Protein 6R3W (pdb70)

Sequence (161 aa):
DLAPALQALSPLLGSWAGRGAGKYPTIRPFEEYLEEVVFAHVGKPFLTYTTQQTRAVADGKPLHSETGYLRVCRPGCVELVLAHPSGITEIEVGTYSVTGDVIELELSTRADGSSIIGLAPTAKEVTALDRSSYYRIDGDELSYSSLQQMRAVGQPLQDHLAAVLHRQR

GO terms:
  GO:0062213 peroxynitrite isomerase activity (F, EXP)

Organism: Mycobacterium tuberculosis (strain ATCC 25618 / H37Rv) (NCBI:txid83332)

Structure (mmCIF, N/CA/C/O backbone):
data_6R3W
#
_entry.id   6R3W
#
_cell.length_a   60.782
_cell.length_b   74.295
_cell.length_c   80.339
_cell.angle_alpha   90.00
_cell.angle_beta   90.00
_cell.angle_gamma   90.00
#
_symmetry.space_group_name_H-M   'I 2 2 2'
#
loop_
_entity.id
_entity.type
_entity.pdbx_description
1 polymer 'UPF0678 fatty acid-binding protein-like protein ERS007657_00996'
2 non-polymer 'PROTOPORPHYRIN IX CONTAINING FE'
3 water water
#
loop_
_atom_site.group_PDB
_atom_site.id
_atom_site.type_symbol
_atom_site.label_atom_id
_atom_site.label_alt_id
_atom_site.label_comp_id
_atom_site.label_asym_id
_atom_site.label_entity_id
_atom_site.label_seq_id
_atom_site.pdbx_PDB_ins_code
_atom_site.Cartn_x
_atom_site.Cartn_y
_atom_site.Cartn_z
_atom_site.occupancy
_atom_site.B_iso_or_equiv
_atom_site.auth_seq_id
_atom_site.auth_comp_id
_atom_site.auth_asym_id
_atom_site.auth_atom_id
_atom_site.pdbx_PDB_model_num
ATOM 1 N N . ASP A 1 4 ? -15.370 25.715 30.139 1.00 28.79 4 ASP A N 1
ATOM 2 C CA . ASP A 1 4 ? -15.360 24.338 29.607 1.00 22.23 4 ASP A CA 1
ATOM 3 C C . ASP A 1 4 ? -14.476 24.296 28.358 1.00 17.68 4 ASP A C 1
ATOM 4 O O . ASP A 1 4 ? -14.466 25.275 27.597 1.00 19.19 4 ASP A O 1
ATOM 9 N N . LEU A 1 5 ? -13.824 23.172 28.123 1.00 16.52 5 LEU A N 1
ATOM 10 C CA . LEU A 1 5 ? -13.035 22.944 26.895 1.00 13.62 5 LEU A CA 1
ATOM 11 C C . LEU A 1 5 ? -13.996 22.702 25.737 1.00 11.67 5 LEU A C 1
ATOM 12 O O . LEU A 1 5 ? -14.852 21.809 25.842 1.00 12.91 5 LEU A O 1
ATOM 17 N N . ALA A 1 6 ? -13.755 23.357 24.609 1.00 10.46 6 ALA A N 1
ATOM 18 C CA . ALA A 1 6 ? -14.551 23.099 23.396 1.00 9.63 6 ALA A CA 1
ATOM 19 C C . ALA A 1 6 ? -14.332 21.650 22.968 1.00 10.02 6 ALA A C 1
ATOM 20 O O . ALA A 1 6 ? -13.204 21.154 22.988 1.00 10.02 6 ALA A O 1
ATOM 22 N N . PRO A 1 7 ? -15.376 20.929 22.533 1.00 9.90 7 PRO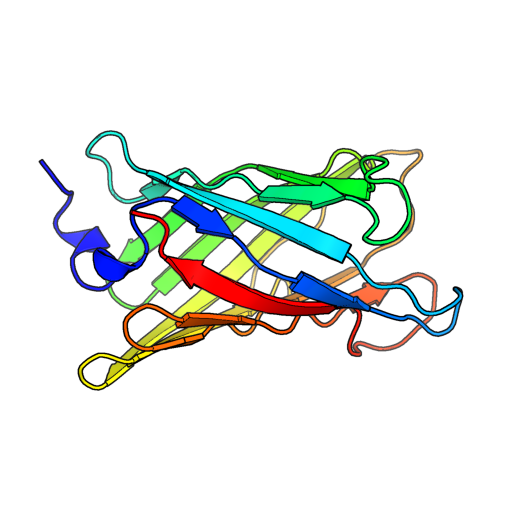 A N 1
ATOM 23 C CA . PRO A 1 7 ? -15.193 19.557 22.056 1.00 9.66 7 PRO A CA 1
ATOM 24 C C . PRO A 1 7 ? -14.064 19.390 21.036 1.00 8.61 7 PRO A C 1
ATOM 25 O O . PRO A 1 7 ? -13.371 18.389 21.085 1.00 9.73 7 PRO A O 1
ATOM 29 N N . ALA A 1 8 ? -13.914 20.319 20.113 1.00 9.54 8 ALA A N 1
ATOM 30 C CA . ALA A 1 8 ? -12.924 20.166 19.028 1.00 9.88 8 ALA A CA 1
ATOM 31 C C . ALA A 1 8 ? -11.526 19.993 19.616 1.00 9.80 8 ALA A C 1
ATOM 32 O O . ALA A 1 8 ? -10.665 19.490 18.898 1.00 10.66 8 ALA A O 1
ATOM 34 N N . LEU A 1 9 ? -11.264 20.593 20.780 1.00 9.40 9 LEU A N 1
ATOM 35 C CA . LEU A 1 9 ? -9.888 20.618 21.360 1.00 9.84 9 LEU A CA 1
ATOM 36 C C . LEU A 1 9 ? -9.556 19.350 22.166 1.00 10.11 9 LEU A C 1
ATOM 37 O O . LEU A 1 9 ? -8.457 19.303 22.718 1.00 11.25 9 LEU A O 1
ATOM 42 N N . GLN A 1 10 ? -10.481 18.414 22.338 1.00 9.90 10 GLN A N 1
ATOM 43 C CA . GLN A 1 10 ? -10.277 17.267 23.273 1.00 10.01 10 GLN A CA 1
ATOM 44 C C . GLN A 1 10 ? -8.905 16.601 23.033 1.00 9.72 10 GLN A C 1
ATOM 45 O O . GLN A 1 10 ? -8.190 16.337 24.022 1.00 10.26 10 GLN A O 1
ATOM 51 N N . ALA A 1 11 ? -8.583 16.268 21.805 1.00 9.55 11 ALA A N 1
ATOM 52 C CA . ALA A 1 11 ? -7.335 15.527 21.513 1.00 9.66 11 ALA A CA 1
ATOM 53 C C . ALA A 1 11 ? -6.117 16.336 21.980 1.00 9.90 11 ALA A C 1
ATOM 54 O O . ALA A 1 11 ? -5.073 15.730 22.242 1.00 10.41 11 ALA A O 1
ATOM 56 N N . LEU A 1 12 ? -6.207 17.655 21.912 1.00 9.73 12 LEU A N 1
ATOM 57 C CA . LEU A 1 12 ? -5.063 18.556 22.180 1.00 9.83 12 LEU A CA 1
ATOM 58 C C . LEU A 1 12 ? -5.062 19.035 23.639 1.00 9.77 12 LEU A C 1
ATOM 59 O O . LEU A 1 12 ? -4.199 19.854 23.989 1.00 11.35 12 LEU A O 1
ATOM 64 N N . SER A 1 13 ? -5.934 18.486 24.490 1.00 10.01 13 SER A N 1
ATOM 65 C CA . SER A 1 13 ? -5.966 18.920 25.907 1.00 12.86 13 SER A CA 1
ATOM 66 C C . SER A 1 13 ? -4.592 18.751 26.570 1.00 11.42 13 SER A C 1
ATOM 67 O O . SER A 1 13 ? -4.225 19.590 27.402 1.00 11.95 13 SER A O 1
ATOM 70 N N . PRO A 1 14 ? -3.755 17.740 26.214 1.00 11.24 14 PRO A N 1
ATOM 71 C CA . PRO A 1 14 ? -2.449 17.628 26.865 1.00 11.78 14 PRO A CA 1
ATOM 72 C C . PRO A 1 14 ? -1.510 18.828 26.608 1.00 10.33 14 PRO A C 1
ATOM 73 O O . PRO A 1 14 ? -0.529 18.963 27.312 1.00 11.23 14 PRO A O 1
ATOM 77 N N . LEU A 1 15 ? -1.780 19.632 25.592 1.00 10.01 15 LEU A N 1
ATOM 78 C CA . LEU A 1 15 ? -0.916 20.799 25.317 1.00 9.50 15 LEU A CA 1
ATOM 79 C C . LEU A 1 15 ? -1.131 21.881 26.382 1.00 9.87 15 LEU A C 1
ATOM 80 O O . LEU A 1 15 ? -0.231 22.704 26.592 1.00 9.84 15 LEU A O 1
ATOM 85 N N . LEU A 1 16 ? -2.310 21.946 26.975 1.00 9.88 16 LEU A N 1
ATOM 86 C CA . LEU A 1 16 ? -2.645 23.044 27.901 1.00 10.94 16 LEU A CA 1
ATOM 87 C C . LEU A 1 16 ? -1.620 23.097 29.036 1.00 10.94 16 LEU A C 1
ATOM 88 O O . LEU A 1 16 ? -1.339 22.048 29.652 1.00 12.87 16 LEU A O 1
ATOM 93 N N . GLY A 1 17 ? -1.186 24.297 29.371 1.00 10.74 17 GLY A N 1
ATOM 94 C CA . GLY A 1 17 ? -0.271 24.565 30.473 1.00 12.40 17 GLY A CA 1
ATOM 95 C C . GLY A 1 17 ? 1.014 25.231 30.019 1.00 10.79 17 GLY A C 1
ATOM 96 O O . GLY A 1 17 ? 1.049 25.843 28.917 1.00 11.33 17 GLY A O 1
ATOM 97 N N . SER A 1 18 ? 2.001 25.197 30.897 1.00 11.05 18 SER A N 1
ATOM 98 C CA . SER A 1 18 ? 3.268 25.923 30.760 1.00 11.79 18 SER A CA 1
ATOM 99 C C . SER A 1 18 ? 4.374 24.922 30.487 1.00 10.62 18 SER A C 1
ATOM 100 O O . SER A 1 18 ? 4.372 23.839 31.089 1.00 11.91 18 SER A O 1
ATOM 103 N N . TRP A 1 19 ? 5.259 25.280 29.578 1.00 11.23 19 TRP A N 1
ATOM 104 C CA . TRP A 1 19 ? 6.347 24.425 29.088 1.00 11.70 19 TRP A CA 1
ATOM 105 C C . TRP A 1 19 ? 7.645 25.225 29.128 1.00 10.07 19 TRP A C 1
ATOM 106 O O . TRP A 1 19 ? 7.614 26.397 28.750 1.00 12.03 19 TRP A O 1
ATOM 117 N N . ALA A 1 20 ? 8.742 24.602 29.544 1.00 10.65 20 ALA A N 1
ATOM 118 C CA . ALA A 1 20 ? 10.040 25.298 29.565 1.00 10.55 20 ALA A CA 1
ATOM 119 C C . ALA A 1 20 ? 11.126 24.328 29.139 1.00 9.77 20 ALA A C 1
ATOM 120 O O . ALA A 1 20 ? 11.076 23.162 29.528 1.00 10.24 20 ALA A O 1
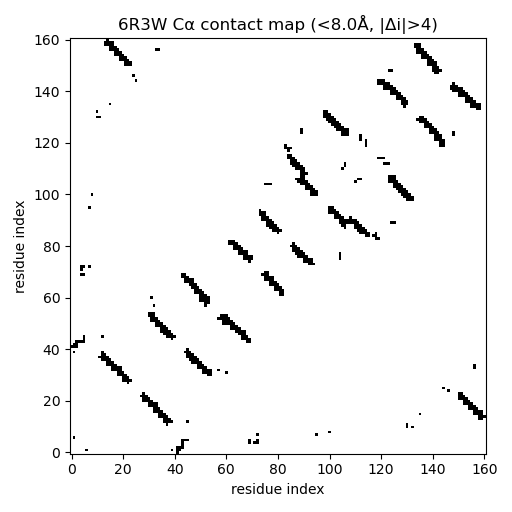ATOM 122 N N . GLY A 1 21 ? 12.108 24.821 28.411 1.00 9.89 21 GLY A N 1
ATOM 123 C CA . GLY A 1 21 ? 13.260 24.011 28.044 1.00 9.98 21 GLY A CA 1
ATOM 124 C C . GLY A 1 21 ? 14.244 24.787 27.223 1.00 9.39 21 GLY A C 1
ATOM 125 O O . GLY A 1 21 ? 14.476 25.981 27.505 1.00 9.92 21 GLY A O 1
ATOM 126 N N . ARG A 1 22 ? 14.868 24.106 26.281 1.00 8.92 22 ARG A N 1
ATOM 127 C CA . ARG A 1 22 ? 16.085 24.591 25.628 1.00 9.05 22 ARG A CA 1
ATOM 128 C C . ARG A 1 22 ? 16.138 24.023 24.228 1.00 8.55 22 ARG A C 1
ATOM 129 O O . ARG A 1 22 ? 15.697 22.869 24.008 1.00 8.94 22 ARG A O 1
ATOM 137 N N . GLY A 1 23 ? 16.705 24.793 23.313 1.00 9.18 23 GLY A N 1
ATOM 138 C CA . GLY A 1 23 ? 16.910 24.314 21.952 1.00 10.65 23 GLY A CA 1
ATOM 139 C C . GLY A 1 23 ? 18.101 24.950 21.301 1.00 8.93 23 GLY A C 1
ATOM 140 O O . GLY A 1 23 ? 18.965 25.538 21.999 1.00 9.46 23 GLY A O 1
ATOM 141 N N . ALA A 1 24 ? 18.197 24.768 19.997 1.00 8.90 24 ALA A N 1
ATOM 142 C CA . ALA A 1 24 ? 19.343 25.261 19.223 1.00 9.85 24 ALA A CA 1
ATOM 143 C C . ALA A 1 24 ? 18.890 25.557 17.815 1.00 9.46 24 ALA A C 1
ATOM 144 O O . ALA A 1 24 ? 17.815 25.068 17.390 1.00 9.76 24 ALA A O 1
ATOM 146 N N . GLY A 1 25 ? 19.700 26.278 17.094 1.00 9.89 25 GLY A N 1
ATOM 147 C CA . GLY A 1 25 ? 19.342 26.646 15.728 1.00 12.27 25 GLY A CA 1
ATOM 148 C C . GLY A 1 25 ? 20.520 27.062 14.900 1.00 10.31 25 GLY A C 1
ATOM 149 O O . GLY A 1 25 ? 21.652 27.198 15.417 1.00 10.30 25 GLY A O 1
ATOM 150 N N . LYS A 1 26 ? 20.241 27.270 13.639 1.00 9.73 26 LYS A N 1
ATOM 151 C CA . LYS A 1 26 ? 21.271 27.491 12.625 1.00 9.34 26 LYS A CA 1
ATOM 152 C C . LYS A 1 26 ? 20.591 27.962 11.348 1.00 8.63 26 LYS A C 1
ATOM 153 O O . LYS A 1 26 ? 19.357 27.830 11.214 1.00 9.09 26 LYS A O 1
ATOM 159 N N . TYR A 1 27 ? 21.388 28.481 10.443 1.00 9.20 27 TYR A N 1
ATOM 160 C CA . TYR A 1 27 ? 20.967 28.737 9.054 1.00 9.11 27 TYR A CA 1
ATOM 161 C C . TYR A 1 27 ? 22.210 29.077 8.263 1.00 9.53 27 TYR A C 1
ATOM 162 O O . TYR A 1 27 ? 23.180 29.574 8.827 1.00 10.97 27 TYR A O 1
ATOM 171 N N . PRO A 1 28 ? 22.229 28.878 6.936 1.00 10.68 28 PRO A N 1
ATOM 172 C CA . PRO A 1 28 ? 23.490 29.030 6.223 1.00 11.58 28 PRO A CA 1
ATOM 173 C C . PRO A 1 28 ? 24.050 30.456 6.292 1.00 13.58 28 PRO A C 1
ATOM 174 O O . PRO A 1 28 ? 25.240 30.653 6.073 1.00 14.13 28 PRO A O 1
ATOM 178 N N . THR A 1 29 ? 23.178 31.421 6.528 1.00 12.58 29 THR A N 1
ATOM 179 C CA . THR A 1 29 ? 23.517 32.855 6.438 1.00 12.86 29 THR A CA 1
ATOM 180 C C . THR A 1 29 ? 23.947 33.412 7.800 1.00 12.88 29 THR A C 1
ATOM 181 O O . THR A 1 29 ? 24.281 34.609 7.865 1.00 14.93 29 THR A O 1
ATOM 185 N N . ILE A 1 30 ? 23.918 32.583 8.847 1.00 12.68 30 ILE A N 1
ATOM 186 C CA . ILE A 1 30 ? 24.136 33.050 10.244 1.00 12.45 30 ILE A CA 1
ATOM 187 C C . ILE A 1 30 ? 25.075 32.091 10.956 1.00 11.64 30 ILE A C 1
ATOM 188 O O . ILE A 1 30 ? 25.340 31.001 10.439 1.00 12.93 30 ILE A O 1
ATOM 193 N N . ARG A 1 31 ? 25.464 32.449 12.167 1.00 12.98 31 ARG A N 1
ATOM 194 C CA . ARG A 1 31 ? 26.214 31.527 13.036 1.00 14.86 31 ARG A CA 1
ATOM 195 C C . ARG A 1 31 ? 25.235 30.725 13.882 1.00 12.79 31 ARG A C 1
ATOM 196 O O . ARG A 1 31 ? 24.184 31.224 14.298 1.00 12.77 31 ARG A O 1
ATOM 204 N N . PRO A 1 32 ? 25.580 29.475 14.224 1.00 11.11 32 PRO A N 1
ATOM 205 C CA . PRO A 1 32 ? 24.713 28.682 15.080 1.00 9.99 32 PRO A CA 1
ATOM 206 C C . PRO A 1 32 ? 24.499 29.333 16.449 1.00 9.14 32 PRO A C 1
ATOM 207 O O . PRO A 1 32 ? 25.352 30.106 16.911 1.00 10.57 32 PRO A O 1
ATOM 211 N N . PHE A 1 33 ? 23.446 28.914 17.126 1.00 10.03 33 PHE A N 1
ATOM 212 C CA . PHE A 1 33 ? 23.074 29.524 18.415 1.00 10.18 33 PHE A CA 1
ATOM 213 C C . PHE A 1 33 ? 22.282 28.505 19.235 1.00 9.83 33 PHE A C 1
ATOM 214 O O . PHE A 1 33 ? 21.812 27.472 18.700 1.00 10.18 33 PHE A O 1
ATOM 222 N N . GLU A 1 34 ? 22.117 28.808 20.513 1.00 10.86 34 GLU A N 1
ATOM 223 C CA A GLU A 1 34 ? 21.175 28.057 21.366 0.50 9.49 34 GLU A CA 1
ATOM 224 C CA B GLU A 1 34 ? 21.248 28.053 21.447 0.50 10.14 34 GLU A CA 1
ATOM 225 C C . GLU A 1 34 ? 20.318 29.027 22.176 1.00 9.94 34 GLU A C 1
ATOM 226 O O . GLU A 1 34 ? 20.661 30.213 22.261 1.00 12.93 34 GLU A O 1
ATOM 237 N N . TYR A 1 35 ? 19.271 28.505 22.783 1.00 9.59 35 TYR A N 1
ATOM 238 C CA . TYR A 1 35 ? 18.260 29.351 23.440 1.00 9.56 35 TYR A CA 1
ATOM 239 C C . TYR A 1 35 ? 17.539 28.559 24.518 1.00 8.48 35 TYR A C 1
ATOM 240 O O . TYR A 1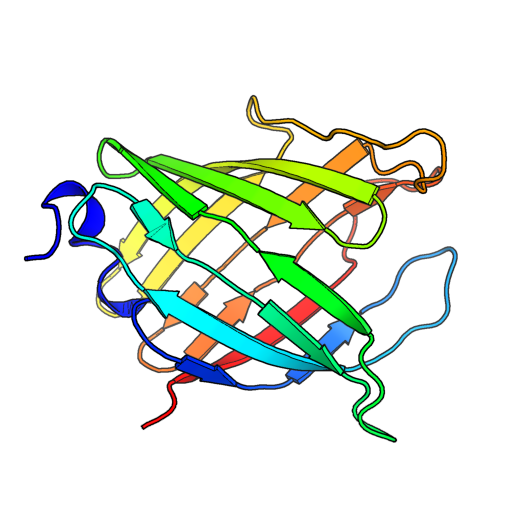 35 ? 17.408 27.321 24.407 1.00 10.04 35 TYR A O 1
ATOM 249 N N . LEU A 1 36 ? 16.998 29.305 25.483 1.00 9.81 36 LEU A N 1
ATOM 250 C CA . LEU A 1 36 ? 15.988 28.831 26.441 1.00 10.01 36 LEU A CA 1
ATOM 251 C C . LEU A 1 36 ? 14.617 29.276 25.948 1.00 10.95 36 LEU A C 1
ATOM 252 O O . LEU A 1 36 ? 14.533 30.333 25.296 1.00 10.58 36 LEU A O 1
ATOM 257 N N . GLU A 1 37 ? 13.593 28.484 26.227 1.00 9.82 37 GLU A N 1
ATOM 258 C CA . GLU A 1 37 ? 12.251 28.707 25.677 1.00 10.23 37 GLU A CA 1
ATOM 259 C C . GLU A 1 37 ? 11.218 28.477 26.764 1.00 9.71 37 GLU A C 1
ATOM 260 O O . GLU A 1 37 ? 11.300 27.446 27.456 1.00 11.59 37 GLU A O 1
ATOM 266 N N . GLU A 1 38 ? 10.225 29.366 26.818 1.00 10.13 38 GLU A N 1
ATOM 267 C CA . GLU A 1 38 ? 9.023 29.234 27.651 1.00 11.47 38 GLU A CA 1
ATOM 268 C C . GLU A 1 38 ? 7.808 29.355 26.734 1.00 9.47 38 GLU A C 1
ATOM 269 O O . GLU A 1 38 ? 7.725 30.347 25.977 1.00 10.15 38 GLU A O 1
ATOM 275 N N . VAL A 1 39 ? 6.875 28.415 26.859 1.00 10.05 39 VAL A N 1
ATOM 276 C CA . VAL A 1 39 ? 5.630 28.378 26.065 1.00 10.00 39 VAL A CA 1
ATOM 277 C C . VAL A 1 39 ? 4.436 28.248 27.006 1.00 10.16 39 VAL A C 1
ATOM 278 O O . VAL A 1 39 ? 4.530 27.528 28.014 1.00 12.15 39 VAL A O 1
ATOM 282 N N . VAL A 1 40 ? 3.358 28.923 26.674 1.00 10.39 40 VAL A N 1
ATOM 283 C CA . VAL A 1 40 ? 2.066 28.705 27.367 1.00 10.02 40 VAL A CA 1
ATOM 284 C C . VAL A 1 40 ? 0.999 28.419 26.328 1.00 9.87 40 VAL A C 1
ATOM 285 O O . VAL A 1 40 ? 0.842 29.215 25.392 1.00 10.31 40 VAL A O 1
ATOM 289 N N . PHE A 1 41 ? 0.243 27.349 26.541 1.00 10.07 41 PHE A N 1
ATOM 290 C CA . PHE A 1 41 ? -1.010 27.065 25.818 1.00 9.00 41 PHE A CA 1
ATOM 291 C C . PHE A 1 41 ? -2.174 27.219 26.781 1.00 9.82 41 PHE A C 1
ATOM 292 O O . PHE A 1 41 ? -2.103 26.668 27.902 1.00 11.27 41 PHE A O 1
ATOM 300 N N . ALA A 1 42 ? -3.198 27.949 26.369 1.00 9.65 42 ALA A N 1
ATOM 301 C CA . ALA A 1 42 ? -4.409 28.144 27.177 1.00 10.65 42 ALA A CA 1
ATOM 302 C C . ALA A 1 42 ? -5.623 28.207 26.238 1.00 10.40 42 ALA A C 1
ATOM 303 O O . ALA A 1 42 ? -5.469 27.972 25.041 1.00 9.88 42 ALA A O 1
ATOM 305 N N . HIS A 1 43 ? -6.806 28.508 26.756 1.00 11.58 43 HIS A N 1
ATOM 306 C CA . HIS A 1 43 ? -8.016 28.613 25.916 1.00 11.60 43 HIS A CA 1
ATOM 307 C C . HIS A 1 43 ? -9.064 29.480 26.597 1.00 11.66 43 HIS A C 1
ATOM 308 O O . HIS A 1 43 ? -8.938 29.732 27.805 1.00 14.74 43 HIS A O 1
ATOM 315 N N . VAL A 1 44 ? -10.047 29.932 25.827 1.00 11.80 44 VAL A N 1
ATOM 316 C CA . VAL A 1 44 ? -11.172 30.767 26.338 1.00 13.39 44 VAL A CA 1
ATOM 317 C C . VAL A 1 44 ? -12.500 30.113 25.946 1.00 12.35 44 VAL A C 1
ATOM 318 O O . VAL A 1 44 ? -13.501 30.825 25.860 1.00 16.49 44 VAL A O 1
ATOM 322 N N . GLY A 1 45 ? -12.527 28.786 25.839 1.0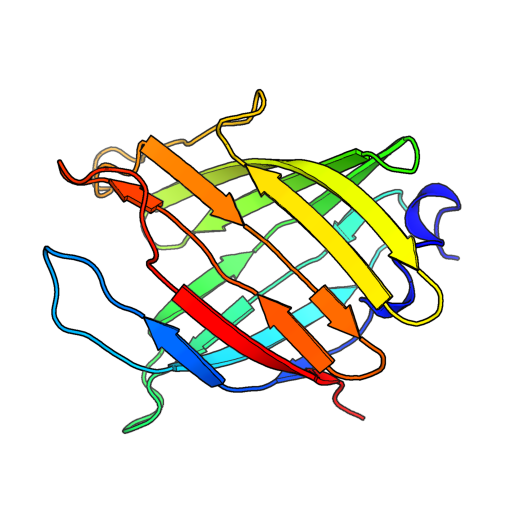0 12.80 45 GLY A N 1
ATOM 323 C CA . GLY A 1 45 ? -13.778 28.017 25.682 1.00 13.68 45 GLY A CA 1
ATOM 324 C C . GLY A 1 45 ? -14.240 27.912 24.234 1.00 12.07 45 GLY A C 1
ATOM 325 O O . GLY A 1 45 ? -15.320 27.326 24.009 1.00 14.52 45 GLY A O 1
ATOM 326 N N . LYS A 1 46 ? -13.420 28.355 23.284 1.00 12.48 46 LYS A N 1
ATOM 327 C CA . LYS A 1 46 ? -13.694 28.248 21.829 1.00 12.07 46 LYS A CA 1
ATOM 328 C C . LYS A 1 46 ? -12.762 27.210 21.206 1.00 12.10 46 LYS A C 1
ATOM 329 O O . LYS A 1 46 ? -11.831 26.733 21.870 1.00 11.10 46 LYS A O 1
ATOM 335 N N . PRO A 1 47 ? -12.978 26.819 19.927 1.00 10.68 47 PRO A N 1
ATOM 336 C CA . PRO A 1 47 ? -12.179 25.758 19.308 1.00 11.10 47 PRO A CA 1
ATOM 337 C C . PRO A 1 47 ? -10.796 26.234 18.835 1.00 10.62 47 PRO A C 1
ATOM 338 O O . PRO A 1 47 ? -10.369 25.929 17.696 1.00 11.32 47 PRO A O 1
ATOM 342 N N . PHE A 1 48 ? -10.067 26.883 19.728 1.00 10.41 48 PHE A N 1
ATOM 343 C CA . PHE A 1 48 ? -8.651 27.232 19.507 1.00 9.84 48 PHE A CA 1
ATOM 344 C C . PHE A 1 48 ? -7.956 27.306 20.852 1.00 8.92 48 PHE A C 1
ATOM 345 O O . PHE A 1 48 ? -8.598 27.637 21.878 1.00 9.49 48 PHE A O 1
ATOM 353 N N . LEU A 1 49 ? -6.670 27.021 20.830 1.00 8.12 49 LEU A N 1
ATOM 354 C CA . LEU A 1 49 ? -5.752 27.326 21.934 1.00 8.11 49 LEU A CA 1
ATOM 355 C C . LEU A 1 49 ? -5.125 28.693 21.686 1.00 8.15 49 LEU A C 1
ATOM 356 O O . LEU A 1 49 ? -4.783 29.015 20.533 1.00 9.84 49 LEU A O 1
ATOM 361 N N . THR A 1 50 ? -4.914 29.456 22.745 1.00 7.98 50 THR A N 1
ATOM 362 C CA . THR A 1 50 ? -3.983 30.583 22.736 1.00 8.67 50 THR A CA 1
ATOM 363 C C . THR A 1 50 ? -2.581 30.031 22.934 1.00 8.70 50 THR A C 1
ATOM 364 O O . THR A 1 50 ? -2.408 29.031 23.662 1.00 8.96 50 THR A O 1
ATOM 368 N N . TYR A 1 51 ? -1.598 30.696 22.350 1.00 8.44 51 TYR A N 1
ATOM 369 C CA . TYR A 1 51 ? -0.204 30.227 22.349 1.00 9.03 51 TYR A CA 1
ATOM 370 C C . TYR A 1 51 ? 0.728 31.416 22.409 1.00 9.67 51 TYR A C 1
ATOM 371 O O . TYR A 1 51 ? 0.601 32.335 21.593 1.00 10.00 51 TYR A O 1
ATOM 380 N N . THR A 1 52 ? 1.691 31.357 23.317 1.00 9.43 52 THR A N 1
ATOM 381 C CA A THR A 1 52 ? 2.779 32.338 23.355 0.50 9.10 52 THR A CA 1
ATOM 382 C CA B THR A 1 52 ? 2.776 32.357 23.394 0.50 9.77 52 THR A CA 1
ATOM 383 C C . THR A 1 52 ? 4.102 31.637 23.617 1.00 10.44 52 THR A C 1
ATOM 384 O O . THR A 1 52 ? 4.120 30.695 24.412 1.00 14.27 52 THR A O 1
ATOM 391 N N . GLN A 1 53 ? 5.148 32.188 23.044 1.00 9.44 53 GLN A N 1
ATOM 392 C CA . GLN A 1 53 ? 6.529 31.717 23.170 1.00 10.08 53 GLN A CA 1
ATOM 393 C C . GLN A 1 53 ? 7.393 32.915 23.513 1.00 9.11 53 GLN A C 1
ATOM 394 O O . GLN A 1 53 ? 7.279 33.943 22.820 1.00 9.99 53 GLN A O 1
ATOM 400 N N . GLN A 1 54 ? 8.313 32.747 24.449 1.00 9.01 54 GLN A N 1
ATOM 401 C CA . GLN A 1 54 ? 9.445 33.679 24.639 1.00 10.25 54 GLN A CA 1
ATOM 402 C C . GLN A 1 54 ? 10.728 32.872 24.682 1.00 9.12 54 GLN A C 1
ATOM 403 O O . GLN A 1 54 ? 10.787 31.873 25.391 1.00 11.39 54 GLN A O 1
ATOM 409 N N . THR A 1 55 ? 11.751 33.337 23.986 1.00 10.54 55 THR A N 1
ATOM 410 C CA . THR A 1 55 ? 13.069 32.678 24.030 1.00 10.86 55 THR A CA 1
ATOM 411 C C . THR A 1 55 ? 14.124 33.678 24.455 1.00 11.78 55 THR A C 1
ATOM 412 O O . THR A 1 55 ? 13.923 34.903 24.251 1.00 12.90 55 THR A O 1
ATOM 416 N N . ARG A 1 56 ? 15.216 33.164 25.002 1.00 10.83 56 ARG A N 1
ATOM 417 C CA . ARG A 1 56 ? 16.322 34.023 25.464 1.00 12.61 56 ARG A CA 1
ATOM 418 C C . ARG A 1 56 ? 17.633 33.275 25.311 1.00 12.26 56 ARG A C 1
ATOM 419 O O . ARG A 1 56 ? 17.633 32.035 25.257 1.00 11.70 56 ARG A O 1
ATOM 427 N N . ALA A 1 57 ? 18.719 34.014 25.286 1.00 14.28 57 ALA A N 1
ATOM 428 C CA . ALA A 1 57 ? 20.035 33.394 25.113 1.00 14.98 57 ALA A CA 1
ATOM 429 C C . ALA A 1 57 ? 20.392 32.567 26.355 1.00 15.81 57 ALA A C 1
ATOM 430 O O . ALA A 1 57 ? 20.061 32.969 27.475 1.00 17.18 57 ALA A O 1
ATOM 432 N N . VAL A 1 58 ? 21.000 31.412 26.149 1.00 15.03 58 VAL A N 1
ATOM 433 C CA . VAL A 1 58 ? 21.446 30.568 27.285 1.00 17.51 58 VAL A CA 1
ATOM 434 C C . VAL A 1 58 ? 22.513 31.326 28.094 1.00 21.18 58 VAL A C 1
ATOM 435 O O . VAL A 1 58 ? 22.430 31.302 29.330 1.00 22.74 58 VAL A O 1
ATOM 439 N N . ALA A 1 59 ? 23.432 32.027 27.422 1.00 21.78 59 ALA A N 1
ATOM 440 C CA . ALA A 1 59 ? 24.654 32.606 28.034 1.00 26.39 59 ALA A CA 1
ATOM 441 C C . ALA A 1 59 ? 24.273 33.745 28.992 1.00 30.53 59 ALA A C 1
ATOM 442 O O . ALA A 1 59 ? 24.810 33.759 30.114 1.00 45.10 59 ALA A O 1
ATOM 444 N N . ASP A 1 60 ? 23.383 34.663 28.565 1.00 32.95 60 ASP A N 1
ATOM 445 C CA . ASP A 1 60 ? 23.193 35.982 29.246 1.00 41.83 60 ASP A CA 1
ATOM 446 C C . ASP A 1 60 ? 21.700 36.344 29.323 1.00 38.75 60 ASP A C 1
ATOM 447 O O . ASP A 1 60 ? 21.383 37.400 29.900 1.00 40.76 60 ASP A O 1
ATOM 452 N N . GLY A 1 61 ? 20.816 35.441 28.893 1.00 31.07 61 GLY A N 1
ATOM 453 C CA . GLY A 1 61 ? 19.358 35.576 29.106 1.00 28.54 61 GLY A CA 1
ATOM 454 C C . GLY A 1 61 ? 18.757 36.777 28.376 1.00 24.05 61 GLY A C 1
ATOM 455 O O . GLY A 1 61 ? 17.593 37.112 28.666 1.00 31.60 61 GLY A O 1
ATOM 456 N N . LYS A 1 62 ? 19.466 37.323 27.383 1.00 24.06 62 LYS A N 1
ATOM 457 C CA . LYS A 1 62 ? 18.944 38.394 26.489 1.00 25.21 62 LYS A CA 1
ATOM 458 C C . LYS A 1 62 ? 17.796 37.835 25.650 1.00 19.69 62 LYS A C 1
ATOM 459 O O . LYS A 1 62 ? 17.908 36.755 25.058 1.00 20.25 62 LYS A O 1
ATOM 465 N N . PRO A 1 63 ? 16.657 38.551 25.560 1.00 19.08 63 PRO A N 1
ATOM 466 C CA . PRO A 1 63 ? 15.536 38.099 24.757 1.00 18.68 63 PRO A CA 1
ATOM 467 C C . PRO A 1 63 ? 15.943 37.947 23.290 1.00 17.27 63 PRO A C 1
ATOM 468 O O . PRO A 1 63 ? 16.650 38.797 22.741 1.00 20.68 63 PRO A O 1
ATOM 472 N N . LEU A 1 64 ? 15.602 36.813 22.721 1.00 15.42 64 LEU A N 1
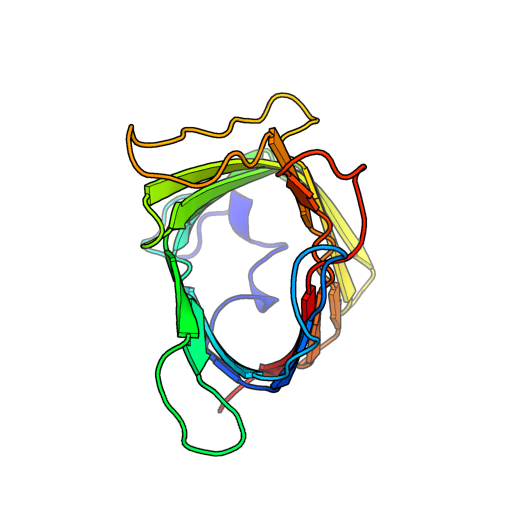ATOM 473 C CA . LEU A 1 64 ? 15.848 36.568 21.299 1.00 15.47 64 LEU A CA 1
ATOM 474 C C . LEU A 1 64 ? 14.518 36.726 20.552 1.00 19.90 64 LEU A C 1
ATOM 475 O O . LEU A 1 64 ? 13.957 37.821 20.609 1.00 39.09 64 LEU A O 1
ATOM 480 N N . HIS A 1 65 ? 13.919 35.636 20.159 1.00 12.86 65 HIS A N 1
ATOM 481 C CA . HIS A 1 65 ? 12.663 35.575 19.394 1.00 11.58 65 HIS A CA 1
ATOM 482 C C . HIS A 1 65 ? 11.482 35.410 20.366 1.00 11.02 65 HIS A C 1
ATOM 483 O O . HIS A 1 65 ? 11.628 34.743 21.409 1.00 12.75 65 HIS A O 1
ATOM 490 N N . SER A 1 66 ? 10.315 35.866 19.958 1.00 10.77 66 SER A N 1
ATOM 491 C CA . SER A 1 66 ? 9.041 35.466 20.574 1.00 10.07 66 SER A CA 1
ATOM 492 C C . SER A 1 66 ? 8.038 35.260 19.442 1.00 8.47 66 SER A C 1
ATOM 493 O O . SER A 1 66 ? 8.319 35.673 18.307 1.00 9.91 66 SER A O 1
ATOM 496 N N . GLU A 1 67 ? 6.923 34.621 19.730 1.00 8.17 67 GLU A N 1
ATOM 497 C CA . GLU A 1 67 ? 5.793 34.545 18.801 1.00 7.75 67 GLU A CA 1
ATOM 498 C C . GLU A 1 67 ? 4.534 34.414 19.622 1.00 7.26 67 GLU A C 1
ATOM 499 O O . GLU A 1 67 ? 4.593 33.967 20.774 1.00 8.44 67 GLU A O 1
ATOM 505 N N . THR A 1 68 ? 3.418 34.752 19.025 1.00 7.53 68 THR A N 1
ATOM 506 C CA . THR A 1 68 ? 2.136 34.771 19.729 1.00 7.14 68 THR A CA 1
ATOM 507 C C . THR A 1 68 ? 1.017 34.531 18.714 1.00 6.35 68 THR A C 1
ATOM 508 O O . THR A 1 68 ? 1.088 35.085 17.598 1.00 7.46 68 THR A O 1
ATOM 512 N N . GLY A 1 69 ? -0.025 33.837 19.132 1.00 7.41 69 GLY A N 1
ATOM 513 C CA . GLY A 1 69 ? -1.201 33.638 18.301 1.00 6.68 69 GLY A CA 1
ATOM 514 C C . GLY A 1 69 ? -2.022 32.487 18.774 1.00 6.73 69 GLY A C 1
ATOM 515 O O . GLY A 1 69 ? -2.275 32.390 20.000 1.00 7.85 69 GLY A O 1
ATOM 516 N N . TYR A 1 70 ? -2.527 31.698 17.840 1.00 6.69 70 TYR A N 1
ATOM 517 C CA . TYR A 1 70 ? -3.636 30.767 18.088 1.00 6.99 70 TYR A CA 1
ATOM 518 C C . TYR A 1 70 ? -3.397 29.473 17.329 1.00 7.42 70 TYR A C 1
ATOM 519 O O . TYR A 1 70 ? -2.915 29.496 16.192 1.00 8.59 70 TYR A O 1
ATOM 528 N N . LEU A 1 71 ? -3.773 28.365 17.946 1.00 7.43 71 LEU A N 1
ATOM 529 C CA . LEU A 1 71 ? -3.834 27.054 17.285 1.00 8.29 71 LEU A CA 1
ATOM 530 C C . LEU A 1 71 ? -5.305 26.666 17.180 1.00 7.85 71 LEU A C 1
ATOM 531 O O . LEU A 1 71 ? -5.906 26.303 18.186 1.00 9.62 71 LEU A O 1
ATOM 536 N N . ARG A 1 72 ? -5.862 26.802 15.994 1.00 8.56 72 ARG A N 1
ATOM 537 C CA . ARG A 1 72 ? -7.276 26.500 15.700 1.00 8.47 72 ARG A CA 1
ATOM 538 C C . ARG A 1 72 ? -7.390 25.031 15.308 1.00 7.80 72 ARG A C 1
ATOM 539 O O . ARG A 1 72 ? -6.545 24.533 14.545 1.00 8.33 72 ARG A O 1
ATOM 547 N N . VAL A 1 73 ? -8.470 24.392 15.710 1.00 8.34 73 VAL A N 1
ATOM 548 C CA . VAL A 1 73 ? -8.833 23.076 15.153 1.00 8.72 73 VAL A CA 1
ATOM 549 C C . VAL A 1 73 ? -9.890 23.296 14.066 1.00 9.51 73 VAL A C 1
ATOM 550 O O . VAL A 1 73 ? -10.966 23.820 14.367 1.00 10.60 73 VAL A O 1
ATOM 554 N N . CYS A 1 74 ? -9.534 22.949 12.826 1.00 9.59 74 CYS A N 1
ATOM 555 C CA . CYS A 1 74 ? -10.373 23.137 11.614 1.00 10.45 74 CYS A CA 1
ATOM 556 C C . CYS A 1 74 ? -11.143 21.828 11.369 1.00 10.50 74 CYS A C 1
ATOM 557 O O . CYS A 1 74 ? -10.959 21.186 10.309 1.00 11.26 74 CYS A O 1
ATOM 560 N N . ARG A 1 75 ? -11.969 21.456 12.350 1.00 10.62 75 ARG A N 1
ATOM 561 C CA . ARG A 1 75 ? -12.570 20.112 12.563 1.00 10.50 75 ARG A CA 1
ATOM 562 C C . ARG A 1 75 ? -11.508 19.190 13.123 1.00 9.71 75 ARG A C 1
ATOM 563 O O . ARG A 1 75 ? -10.330 19.272 12.743 1.00 10.28 75 ARG A O 1
ATOM 571 N N . PRO A 1 76 ? -11.880 18.297 14.063 1.00 9.60 76 PRO A N 1
ATOM 572 C CA . PRO A 1 76 ? -10.914 17.380 14.649 1.00 10.01 76 PRO A CA 1
ATOM 573 C C . PRO A 1 76 ? -9.995 16.741 13.602 1.00 9.42 76 PRO A C 1
ATOM 574 O O . PRO A 1 76 ? -10.472 16.222 12.578 1.00 10.61 76 PRO A O 1
ATOM 578 N N . GLY A 1 77 ? -8.697 16.803 13.871 1.00 9.44 77 GLY A N 1
ATOM 579 C CA . GLY A 1 77 ? -7.651 16.213 13.006 1.00 9.90 77 GLY A CA 1
ATOM 580 C C . GLY A 1 77 ? -6.914 17.262 12.178 1.00 9.38 77 GLY A C 1
ATOM 581 O O . GLY A 1 77 ? -5.840 16.939 11.634 1.00 9.92 77 GLY A O 1
ATOM 582 N N . CYS A 1 78 ? -7.483 18.447 12.060 1.00 8.68 78 CYS A N 1
ATOM 583 C CA . CYS A 1 78 ? -6.996 19.570 11.224 1.00 8.17 78 CYS A CA 1
ATOM 584 C C . CYS A 1 78 ? -6.568 20.713 12.138 1.00 7.89 78 CYS A C 1
ATOM 585 O O . CYS A 1 78 ? -7.317 21.027 13.091 1.00 9.16 78 CYS A O 1
ATOM 588 N N . VAL A 1 79 ? -5.452 21.362 11.829 1.00 7.64 79 VAL A N 1
ATOM 589 C CA . VAL A 1 79 ? -4.992 22.542 12.591 1.00 7.58 79 VAL A CA 1
ATOM 590 C C . VAL A 1 79 ? -4.636 23.678 11.636 1.00 7.50 79 VAL A C 1
ATOM 591 O O . VAL A 1 79 ? -4.041 23.453 10.575 1.00 8.41 79 VAL A O 1
ATOM 595 N N . GLU A 1 80 ? -4.892 24.885 12.111 1.00 7.94 80 GLU A N 1
ATOM 596 C CA . GLU A 1 80 ? -4.382 26.157 11.557 1.00 7.43 80 GLU A CA 1
ATOM 597 C C . GLU A 1 80 ? -3.646 26.871 12.695 1.00 7.45 80 GLU A C 1
ATOM 598 O O . GLU A 1 80 ? -4.295 27.240 13.686 1.00 9.33 80 GLU A O 1
ATOM 604 N N . LEU A 1 81 ? -2.338 27.088 12.537 1.00 7.61 81 LEU A N 1
ATOM 605 C CA . LEU A 1 81 ? -1.489 27.827 13.500 1.00 7.47 81 LEU A CA 1
ATOM 606 C C . LEU A 1 81 ? -1.279 29.228 12.945 1.00 7.06 81 LEU A C 1
ATOM 607 O O . LEU A 1 81 ? -0.778 29.366 11.833 1.00 8.49 81 LEU A O 1
ATOM 612 N N . VAL A 1 82 ? -1.736 30.218 13.692 1.00 6.50 82 VAL A N 1
ATOM 613 C CA . VAL A 1 82 ? -1.827 31.616 13.244 1.00 6.84 82 VAL A CA 1
ATOM 614 C C . VAL A 1 82 ? -0.942 32.463 14.148 1.00 6.72 82 VAL A C 1
ATOM 615 O O . VAL A 1 82 ? -1.236 32.526 15.348 1.00 7.56 82 VAL A O 1
ATOM 619 N N . LEU A 1 83 ? 0.135 33.029 13.616 1.00 6.24 83 LEU A N 1
ATOM 620 C CA . LEU A 1 83 ? 1.179 33.649 14.472 1.00 6.49 83 LEU A CA 1
ATOM 621 C C . LEU A 1 83 ? 1.610 35.013 13.952 1.00 6.49 83 LEU A C 1
ATOM 622 O O . LEU A 1 83 ? 1.727 35.231 12.740 1.00 6.81 83 LEU A O 1
ATOM 627 N N . ALA A 1 84 ? 1.927 35.882 14.905 1.00 6.55 84 ALA A N 1
ATOM 628 C CA . ALA A 1 84 ? 2.691 37.125 14.723 1.00 7.13 84 ALA A CA 1
ATOM 629 C C . ALA A 1 84 ? 4.094 36.957 15.293 1.00 6.90 84 ALA A C 1
ATOM 630 O O . ALA A 1 84 ? 4.261 36.303 16.357 1.00 7.16 84 ALA A O 1
ATOM 632 N N . HIS A 1 85 ? 5.054 37.569 14.634 1.00 6.71 85 HIS A N 1
ATOM 633 C CA . HIS A 1 85 ? 6.479 37.604 15.025 1.00 7.05 85 HIS A CA 1
ATOM 634 C C . HIS A 1 85 ? 6.937 39.040 15.150 1.00 7.00 85 HIS A C 1
ATOM 635 O O . HIS A 1 85 ? 6.625 39.896 14.297 1.00 7.34 85 HIS A O 1
ATOM 642 N N . PRO A 1 86 ? 7.786 39.338 16.149 1.00 7.19 86 PRO A N 1
ATOM 643 C CA . PRO A 1 86 ? 8.225 40.706 16.384 1.00 8.01 86 PRO A CA 1
ATOM 644 C C . PRO A 1 86 ? 9.249 41.188 15.353 1.00 8.73 86 PRO A C 1
ATOM 645 O O . PRO A 1 86 ? 9.566 42.369 15.353 1.00 9.07 86 PRO A O 1
ATOM 649 N N . SER A 1 87 ? 9.694 40.266 14.493 1.00 8.26 87 SER A N 1
ATOM 650 C CA . SER A 1 87 ? 10.591 40.512 13.339 1.00 8.87 87 SER A CA 1
ATOM 651 C C . SER A 1 87 ? 9.816 41.115 12.154 1.00 8.58 87 SER A C 1
ATOM 652 O O . SER A 1 87 ? 10.419 41.279 11.079 1.00 10.08 87 SER A O 1
ATOM 655 N N . GLY A 1 88 ? 8.505 41.339 12.287 1.00 7.73 88 GLY A N 1
ATOM 656 C CA . GLY A 1 88 ? 7.727 41.922 11.175 1.00 7.63 88 GLY A CA 1
ATOM 657 C C . GLY A 1 88 ? 7.182 40.881 10.214 1.00 7.00 88 GLY A C 1
ATOM 658 O O . GLY A 1 88 ? 6.968 41.223 9.017 1.00 8.16 88 GLY A O 1
ATOM 659 N N . ILE A 1 89 ? 6.868 39.702 10.728 1.00 7.40 89 ILE A N 1
ATOM 660 C CA . ILE A 1 89 ? 6.441 38.572 9.888 1.00 6.92 89 ILE A CA 1
ATOM 661 C C . ILE A 1 89 ? 5.179 37.983 10.505 1.00 7.39 89 ILE A C 1
ATOM 662 O O . ILE A 1 89 ? 5.118 37.809 11.748 1.00 7.50 89 ILE A O 1
ATOM 667 N N . THR A 1 90 ? 4.204 37.644 9.671 1.00 6.68 90 THR A N 1
ATOM 668 C CA . THR A 1 90 ? 3.058 36.817 10.078 1.00 6.57 90 THR A CA 1
ATOM 669 C C . THR A 1 90 ? 3.150 35.457 9.403 1.00 6.24 90 THR A C 1
ATOM 670 O O . THR A 1 90 ? 3.781 35.332 8.323 1.00 7.20 90 THR A O 1
ATOM 674 N N . GLU A 1 91 ? 2.500 34.471 9.990 1.00 6.72 91 GLU A N 1
ATOM 675 C CA . GLU A 1 91 ? 2.631 33.047 9.587 1.00 9.33 91 GLU A CA 1
ATOM 676 C C . GLU A 1 91 ? 1.255 32.396 9.781 1.00 6.66 91 GLU A C 1
ATOM 677 O O . GLU A 1 91 ? 0.695 32.494 10.884 1.00 8.31 91 GLU A O 1
ATOM 683 N N . ILE A 1 92 ? 0.770 31.662 8.781 1.00 6.93 92 ILE A N 1
ATOM 684 C CA . ILE A 1 92 ? -0.306 30.672 8.957 1.00 6.53 92 ILE A CA 1
ATOM 685 C C . ILE A 1 92 ? 0.213 29.334 8.484 1.00 6.26 92 ILE A C 1
ATOM 686 O O . ILE A 1 92 ? 0.576 29.207 7.293 1.00 7.33 92 ILE A O 1
ATOM 691 N N . GLU A 1 93 ? 0.324 28.377 9.400 1.00 6.47 93 GLU A N 1
ATOM 692 C CA . GLU A 1 93 ? 0.691 27.012 9.012 1.00 6.85 93 GLU A CA 1
ATOM 693 C C . GLU A 1 93 ? -0.540 26.140 9.115 1.00 6.57 93 GLU A C 1
ATOM 694 O O . GLU A 1 93 ? -1.348 26.319 10.049 1.00 8.39 93 GLU A O 1
ATOM 700 N N . VAL A 1 94 ? -0.725 25.257 8.161 1.00 7.02 94 VAL A N 1
ATOM 701 C CA . VAL A 1 94 ? -1.895 24.365 8.114 1.00 6.93 94 VAL A CA 1
ATOM 702 C C . VAL A 1 94 ? -1.386 22.937 8.186 1.00 7.07 94 VAL A C 1
ATOM 703 O O . VAL A 1 94 ? -0.344 22.632 7.601 1.00 6.91 94 VAL A O 1
ATOM 707 N N . GLY A 1 95 ? -2.134 22.062 8.832 1.00 7.03 95 GLY A N 1
ATOM 708 C CA . GLY A 1 95 ? -1.756 20.646 8.814 1.00 7.99 95 GLY A CA 1
ATOM 709 C C . GLY A 1 95 ? -2.682 19.786 9.610 1.00 8.01 95 GLY A C 1
ATOM 710 O O . GLY A 1 95 ? -3.904 20.063 9.671 1.00 7.81 95 GLY A O 1
ATOM 711 N N . THR A 1 96 ? -2.127 18.722 10.163 1.00 7.68 96 THR A N 1
ATOM 712 C CA . THR A 1 96 ? -2.893 17.619 10.748 1.00 8.07 96 THR A CA 1
ATOM 713 C C . THR A 1 96 ? -2.232 17.163 12.039 1.00 8.77 96 THR A C 1
ATOM 714 O O . THR A 1 96 ? -1.069 17.481 12.293 1.00 9.38 96 THR A O 1
ATOM 718 N N . TYR A 1 97 ? -2.946 16.348 12.777 1.00 8.66 97 TYR A N 1
ATOM 719 C CA . TYR A 1 97 ? -2.360 15.666 13.935 1.00 8.85 97 TYR A CA 1
ATOM 720 C C . TYR A 1 97 ? -2.986 14.296 14.118 1.00 9.14 97 TYR A C 1
ATOM 721 O O . TYR A 1 97 ? -4.064 14.003 13.572 1.00 10.30 97 TYR A O 1
ATOM 730 N N . SER A 1 98 ? -2.284 13.484 14.897 1.00 9.47 98 SER A N 1
ATOM 731 C CA . SER A 1 98 ? -2.722 12.139 15.290 1.00 11.29 98 SER A CA 1
ATOM 732 C C . SER A 1 98 ? -2.412 11.924 16.757 1.00 11.52 98 SER A C 1
ATOM 733 O O . SER A 1 98 ? -1.463 12.523 17.286 1.00 13.45 98 SER A O 1
ATOM 736 N N . VAL A 1 99 ? -3.240 11.134 17.392 1.00 10.40 99 VAL A N 1
ATOM 737 C CA . VAL A 1 99 ? -3.071 10.687 18.794 1.00 11.40 99 VAL A CA 1
ATOM 738 C C . VAL A 1 99 ? -2.724 9.211 18.784 1.00 11.53 99 VAL A C 1
ATOM 739 O O . VAL A 1 99 ? -3.516 8.408 18.231 1.00 14.12 99 VAL A O 1
ATOM 743 N N . THR A 1 100 ? -1.597 8.864 19.386 1.00 12.53 100 THR A N 1
ATOM 744 C CA . THR A 1 100 ? -1.182 7.463 19.601 1.00 13.24 100 THR A CA 1
ATOM 745 C C . THR A 1 100 ? -0.897 7.270 21.090 1.00 13.62 100 THR A C 1
ATOM 746 O O . THR A 1 100 ? 0.222 7.570 21.529 1.00 13.19 100 THR A O 1
ATOM 750 N N . GLY A 1 101 ? -1.915 6.904 21.864 1.00 13.18 101 GLY A N 1
ATOM 751 C CA . GLY A 1 101 ? -1.829 6.947 23.331 1.00 13.41 101 GLY A CA 1
ATOM 752 C C . GLY A 1 101 ? -1.372 8.300 23.830 1.00 11.70 101 GLY A C 1
ATOM 753 O O . GLY A 1 101 ? -2.001 9.302 23.488 1.00 13.16 101 GLY A O 1
ATOM 754 N N . ASP A 1 102 ? -0.300 8.335 24.614 1.00 13.06 102 ASP A N 1
ATOM 755 C CA . ASP A 1 102 ? 0.191 9.570 25.280 1.00 13.32 102 ASP A CA 1
ATOM 756 C C . ASP A 1 102 ? 1.049 10.384 24.308 1.00 13.17 102 ASP A C 1
ATOM 757 O O . ASP A 1 102 ? 1.649 11.346 24.756 1.00 13.09 102 ASP A O 1
ATOM 762 N N . VAL A 1 103 ? 1.090 10.003 23.035 1.00 11.28 103 VAL A N 1
ATOM 763 C CA . VAL A 1 103 ? 1.860 10.759 22.011 1.00 10.97 103 VAL A CA 1
ATOM 764 C C . VAL A 1 103 ? 0.894 11.478 21.071 1.00 10.25 103 VAL A C 1
ATOM 765 O O . VAL A 1 103 ? 0.079 10.817 20.423 1.00 13.81 103 VAL A O 1
ATOM 769 N N . ILE A 1 104 ? 1.080 12.782 20.927 1.00 9.59 104 ILE A N 1
ATOM 770 C CA . ILE A 1 104 ? 0.427 13.601 19.882 1.00 9.83 104 ILE A CA 1
ATOM 771 C C . ILE A 1 104 ? 1.510 14.019 18.907 1.00 9.99 104 ILE A C 1
ATOM 772 O O . ILE A 1 104 ? 2.506 14.586 19.353 1.00 10.62 104 ILE A O 1
ATOM 777 N N . GLU A 1 105 ? 1.267 13.828 17.622 1.00 9.47 105 GLU A N 1
ATOM 778 C CA . GLU A 1 105 ? 2.158 14.312 16.559 1.00 9.23 105 GLU A CA 1
ATOM 779 C C . GLU A 1 105 ? 1.389 15.322 15.732 1.00 9.94 105 GLU A C 1
ATOM 780 O O . GLU A 1 105 ? 0.335 14.961 15.181 1.00 11.35 105 GLU A O 1
ATOM 786 N N . LEU A 1 106 ? 1.923 16.542 15.624 1.00 7.89 106 LEU A N 1
ATOM 787 C CA . LEU A 1 106 ? 1.351 17.590 14.764 1.00 7.73 106 LEU A CA 1
ATOM 788 C C . LEU A 1 106 ? 2.335 17.895 13.642 1.00 7.33 106 LEU A C 1
ATOM 789 O O . LEU A 1 106 ? 3.545 18.050 13.910 1.00 8.82 106 LEU A O 1
ATOM 794 N N . GLU A 1 107 ? 1.828 17.978 12.425 1.00 7.52 107 GLU A N 1
ATOM 795 C CA . GLU A 1 107 ? 2.628 18.340 11.250 1.00 8.09 107 GLU A CA 1
ATOM 796 C C . GLU A 1 107 ? 1.950 19.518 10.564 1.00 7.66 107 GLU A C 1
ATOM 797 O O . GLU A 1 107 ? 0.790 19.380 10.178 1.00 9.43 107 GLU A O 1
ATOM 803 N N . LEU A 1 108 ? 2.654 20.631 10.436 1.00 7.92 108 LEU A N 1
ATOM 804 C CA . LEU A 1 108 ? 2.071 21.860 9.859 1.00 7.67 108 LEU A CA 1
ATOM 805 C C . LEU A 1 108 ? 3.047 22.476 8.871 1.00 7.23 108 LEU A C 1
ATOM 806 O O . LEU A 1 108 ? 4.254 22.266 9.003 1.00 7.64 108 LEU A O 1
ATOM 811 N N . SER A 1 109 ? 2.530 23.283 7.969 1.00 6.61 109 SER A N 1
ATOM 812 C CA . SER A 1 109 ? 3.383 24.014 7.026 1.00 6.47 109 SER A CA 1
ATOM 813 C C . SER A 1 109 ? 2.635 25.217 6.458 1.00 5.99 109 SER A C 1
ATOM 814 O O . SER A 1 109 ? 1.428 25.098 6.159 1.00 6.56 109 SER A O 1
ATOM 817 N N . THR A 1 110 ? 3.357 26.300 6.200 1.00 6.17 110 THR A N 1
ATOM 818 C CA . THR A 1 110 ? 2.811 27.400 5.372 1.00 6.05 110 THR A CA 1
ATOM 819 C C . THR A 1 110 ? 2.525 26.895 3.959 1.00 6.30 110 THR A C 1
ATOM 820 O O . THR A 1 110 ? 1.782 27.568 3.248 1.00 7.37 110 THR A O 1
ATOM 824 N N . ARG A 1 111 ? 3.196 25.831 3.538 1.00 6.91 111 ARG A N 1
ATOM 825 C CA . ARG A 1 111 ? 3.153 25.320 2.149 1.00 7.68 111 ARG A CA 1
ATOM 826 C C . ARG A 1 111 ? 1.860 24.534 1.893 1.00 8.22 111 ARG A C 1
ATOM 827 O O . ARG A 1 111 ? 1.609 24.189 0.733 1.00 11.16 111 ARG A O 1
ATOM 835 N N . ALA A 1 112 ? 1.094 24.218 2.938 1.00 7.58 112 ALA A N 1
ATOM 836 C CA . ALA A 1 112 ? -0.167 23.447 2.824 1.00 7.80 112 ALA A CA 1
ATOM 837 C C . ALA A 1 112 ? -1.367 24.401 2.866 1.00 7.04 112 ALA A C 1
ATOM 838 O O . ALA A 1 112 ? -2.239 24.248 3.735 1.00 8.60 112 ALA A O 1
ATOM 840 N N . ASP A 1 113 ? -1.376 25.397 1.974 1.00 7.06 113 ASP A N 1
ATOM 841 C CA . ASP A 1 113 ? -2.442 26.427 1.888 1.00 6.36 113 ASP A CA 1
ATOM 842 C C . ASP A 1 113 ? -2.378 27.353 3.100 1.00 6.17 113 ASP A C 1
ATOM 843 O O . ASP A 1 113 ? -3.410 27.941 3.454 1.00 7.40 113 ASP A O 1
ATOM 848 N N . GLY A 1 114 ? -1.185 27.554 3.639 1.00 7.02 114 GLY A N 1
ATOM 849 C CA . GLY A 1 114 ? -0.922 28.589 4.633 1.00 7.21 114 GLY A CA 1
ATOM 850 C C . GLY A 1 114 ? -0.403 29.854 3.982 1.00 7.98 114 GLY A C 1
ATOM 851 O O . GLY A 1 114 ? -0.706 30.088 2.820 1.00 10.62 114 GLY A O 1
ATOM 852 N N . SER A 1 115 ? 0.247 30.694 4.775 1.00 7.71 115 SER A N 1
ATOM 853 C CA A SER A 1 115 ? 0.510 32.112 4.440 0.50 8.86 115 SER A CA 1
ATOM 854 C CA B SER A 1 115 ? 0.544 32.090 4.389 0.50 8.69 115 SER A CA 1
ATOM 855 C C . SER A 1 115 ? 1.804 32.552 5.121 1.00 7.94 115 SER A C 1
ATOM 856 O O . SER A 1 115 ? 2.038 32.106 6.271 1.00 8.72 115 SER A O 1
ATOM 861 N N . ILE A 1 116 ? 2.545 33.441 4.498 1.00 9.17 116 ILE A N 1
ATOM 862 C CA A ILE A 1 116 ? 3.511 34.321 5.186 0.50 8.41 116 ILE A CA 1
ATOM 863 C CA B ILE A 1 116 ? 3.536 34.322 5.179 0.50 8.43 116 ILE A CA 1
ATOM 864 C C . ILE A 1 116 ? 3.229 35.756 4.774 1.00 8.85 116 ILE A C 1
ATOM 865 O O . ILE A 1 116 ? 3.012 36.002 3.562 1.00 11.43 116 ILE A O 1
ATOM 874 N N . GLY A 1 117 ? 3.262 36.653 5.727 1.00 7.63 117 GLY A N 1
ATOM 875 C CA . GLY A 1 117 ? 3.257 38.083 5.441 1.00 7.22 117 GLY A CA 1
ATOM 876 C C . GLY A 1 117 ? 4.545 38.720 5.884 1.00 7.50 117 GLY A C 1
ATOM 877 O O . GLY A 1 117 ? 5.055 38.376 6.966 1.00 7.17 117 GLY A O 1
ATOM 878 N N . LEU A 1 118 ? 5.080 39.614 5.070 1.00 7.19 118 LEU A N 1
ATOM 879 C CA . LEU A 1 118 ? 6.339 40.306 5.357 1.00 7.20 118 LEU A CA 1
ATOM 880 C C . LEU A 1 118 ? 6.080 41.806 5.430 1.00 6.98 118 LEU A C 1
ATOM 881 O O . LEU A 1 118 ? 5.626 42.395 4.422 1.00 8.50 118 LEU A O 1
ATOM 886 N N . ALA A 1 119 ? 6.463 42.427 6.529 1.00 7.37 119 ALA A N 1
ATOM 887 C CA . ALA A 1 119 ? 6.428 43.889 6.614 1.00 7.35 119 ALA A CA 1
ATOM 888 C C . ALA A 1 119 ? 7.476 44.447 5.655 1.00 7.91 119 ALA A C 1
ATOM 889 O O . ALA A 1 119 ? 8.397 43.726 5.241 1.00 7.62 119 ALA A O 1
ATOM 891 N N . PRO A 1 120 ? 7.425 45.752 5.315 1.00 8.13 120 PRO A N 1
ATOM 892 C CA . PRO A 1 120 ? 8.382 46.311 4.361 1.00 7.87 120 PRO A CA 1
ATOM 893 C C . PRO A 1 120 ? 9.838 46.123 4.788 1.00 9.18 120 PRO A C 1
ATOM 894 O O . PRO A 1 120 ? 10.687 45.969 3.919 1.00 9.77 120 PRO A O 1
ATOM 898 N N . THR A 1 121 ? 10.088 46.076 6.092 1.00 8.91 121 THR A N 1
ATOM 899 C CA . THR A 1 121 ? 11.461 46.020 6.649 1.00 9.18 121 THR A CA 1
ATOM 900 C C . THR A 1 121 ? 11.829 44.600 7.093 1.00 9.94 121 THR A C 1
ATOM 901 O O . THR A 1 121 ? 12.927 44.437 7.645 1.00 11.22 121 THR A O 1
ATOM 905 N N . ALA A 1 122 ? 10.984 43.594 6.832 1.00 8.96 122 ALA A N 1
ATOM 906 C CA . ALA A 1 122 ? 11.255 42.214 7.292 1.00 8.77 122 ALA A CA 1
ATOM 907 C C . ALA A 1 122 ? 12.275 41.529 6.371 1.00 9.01 122 ALA A C 1
ATOM 908 O O . ALA A 1 122 ? 12.362 41.850 5.147 1.00 10.39 122 ALA A O 1
ATOM 910 N N . LYS A 1 123 ? 12.976 40.547 6.903 1.00 9.03 123 LYS A N 1
ATOM 911 C CA . LYS A 1 123 ? 13.759 39.594 6.088 1.00 10.09 123 LYS A CA 1
ATOM 912 C C . LYS A 1 123 ? 12.812 38.750 5.233 1.00 8.87 123 LYS A C 1
ATOM 913 O O . LYS A 1 123 ? 11.671 38.497 5.637 1.00 10.05 123 LYS A O 1
ATOM 919 N N . GLU A 1 124 ? 13.326 38.218 4.141 1.00 8.20 124 GLU A N 1
ATOM 920 C CA . GLU A 1 124 ? 12.496 37.484 3.152 1.00 7.88 124 GLU A CA 1
ATOM 921 C C . GLU A 1 124 ? 12.406 36.006 3.551 1.00 8.93 124 GLU A C 1
ATOM 922 O O . GLU A 1 124 ? 13.184 35.177 3.078 1.00 12.67 124 GLU A O 1
ATOM 928 N N . VAL A 1 125 ? 11.373 35.678 4.286 1.00 8.56 125 VAL A N 1
ATOM 929 C CA . VAL A 1 125 ? 10.967 34.294 4.626 1.00 7.81 125 VAL A CA 1
ATOM 930 C C . VAL A 1 125 ? 9.827 33.898 3.694 1.00 7.76 125 VAL A C 1
ATOM 931 O O . VAL A 1 125 ? 8.858 34.681 3.566 1.00 8.64 125 VAL A O 1
ATOM 935 N N . THR A 1 126 ? 9.928 32.737 3.066 1.00 7.42 126 THR A N 1
ATOM 936 C CA . THR A 1 126 ? 8.891 32.292 2.127 1.00 7.82 126 THR A CA 1
ATOM 937 C C . THR A 1 126 ? 8.220 30.987 2.531 1.00 8.43 126 THR A C 1
ATOM 938 O O . THR A 1 126 ? 7.156 30.724 2.000 1.00 9.62 126 THR A O 1
ATOM 942 N N . ALA A 1 127 ? 8.832 30.161 3.379 1.00 7.46 127 ALA A N 1
ATOM 943 C CA . ALA A 1 127 ? 8.110 28.971 3.888 1.00 7.34 127 ALA A CA 1
ATOM 944 C C . ALA A 1 127 ? 8.599 28.606 5.277 1.00 7.02 127 ALA A C 1
ATOM 945 O O . ALA A 1 127 ? 9.800 28.755 5.565 1.00 7.93 127 ALA A O 1
ATOM 947 N N . LEU A 1 128 ? 7.687 28.051 6.068 1.00 6.89 128 LEU A N 1
ATOM 948 C CA . LEU A 1 128 ? 7.979 27.487 7.399 1.00 6.67 128 LEU A CA 1
ATOM 949 C C . LEU A 1 128 ? 7.224 26.181 7.561 1.00 6.86 128 LEU A C 1
ATOM 950 O O . LEU A 1 128 ? 6.022 26.140 7.230 1.00 7.57 128 LEU A O 1
ATOM 955 N N . ASP A 1 129 ? 7.926 25.163 8.033 1.00 6.48 129 ASP A N 1
ATOM 956 C CA . ASP A 1 129 ? 7.342 23.859 8.379 1.00 6.86 129 ASP A CA 1
ATOM 957 C C . ASP A 1 129 ? 7.626 23.589 9.851 1.00 6.77 129 ASP A C 1
ATOM 958 O O . ASP A 1 129 ? 8.756 23.845 10.304 1.00 8.19 129 ASP A O 1
ATOM 963 N N . ARG A 1 130 ? 6.640 23.089 10.566 1.00 6.47 130 ARG A N 1
ATOM 964 C CA . ARG A 1 130 ? 6.784 22.687 11.983 1.00 7.16 130 ARG A CA 1
ATOM 965 C C . ARG A 1 130 ? 6.350 21.230 12.168 1.00 7.68 130 ARG A C 1
ATOM 966 O O . ARG A 1 130 ? 5.266 20.845 11.697 1.00 8.27 130 ARG A O 1
ATOM 974 N N . SER A 1 131 ? 7.156 20.490 12.916 1.00 7.64 131 SER A N 1
ATOM 975 C CA A SER A 1 131 ? 6.851 19.132 13.399 0.50 8.92 131 SER A CA 1
ATOM 976 C CA B SER A 1 131 ? 6.855 19.123 13.406 0.50 8.43 131 SER A CA 1
ATOM 977 C C . SER A 1 131 ? 6.903 19.139 14.932 1.00 8.27 131 SER A C 1
ATOM 978 O O . SER A 1 131 ? 7.959 19.401 15.467 1.00 9.32 131 SER A O 1
ATOM 983 N N . TYR A 1 132 ? 5.771 18.917 15.578 1.00 8.00 132 TYR A N 1
ATOM 984 C CA A TYR A 1 132 ? 5.673 18.946 17.053 0.50 9.74 1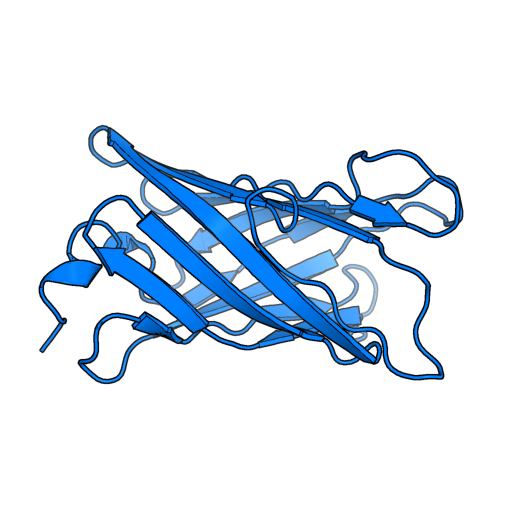32 TYR A CA 1
ATOM 985 C CA B TYR A 1 132 ? 5.636 18.916 17.055 0.50 9.63 132 TYR A CA 1
ATOM 986 C C . TYR A 1 132 ? 5.317 17.525 17.538 1.00 10.96 132 TYR A C 1
ATOM 987 O O . TYR A 1 132 ? 4.451 16.835 16.912 1.00 10.93 132 TYR A O 1
ATOM 1004 N N . ARG A 1 133 ? 5.907 17.147 18.650 1.00 10.48 133 ARG A N 1
ATOM 1005 C CA . ARG A 1 133 ? 5.591 15.890 19.341 1.00 10.47 133 ARG A CA 1
ATOM 1006 C C . ARG A 1 133 ? 5.359 16.195 20.814 1.00 11.04 133 ARG A C 1
ATOM 1007 O O . ARG A 1 133 ? 6.234 16.791 21.436 1.00 12.10 133 ARG A O 1
ATOM 1015 N N . ILE A 1 134 ? 4.190 15.856 21.328 1.00 10.08 134 ILE A N 1
ATOM 1016 C CA . ILE A 1 134 ? 3.921 15.883 22.782 1.00 11.94 134 ILE A CA 1
ATOM 1017 C C . ILE A 1 134 ? 3.837 14.421 23.250 1.00 12.04 134 ILE A C 1
ATOM 1018 O O . ILE A 1 134 ? 2.984 13.680 22.756 1.00 14.77 134 ILE A O 1
ATOM 1023 N N . ASP A 1 135 ? 4.785 14.008 24.069 1.00 11.86 135 ASP A N 1
ATOM 1024 C CA . ASP A 1 135 ? 4.890 12.633 24.605 1.00 12.02 135 ASP A CA 1
ATOM 1025 C C . ASP A 1 135 ? 4.858 12.731 26.126 1.00 12.63 135 ASP A C 1
ATOM 1026 O O . ASP A 1 135 ? 5.853 13.148 26.715 1.00 12.37 135 ASP A O 1
ATOM 1031 N N . GLY A 1 136 ? 3.686 12.561 26.712 1.00 12.58 136 GLY A N 1
ATOM 1032 C CA . GLY A 1 136 ? 3.529 12.773 28.158 1.00 14.30 136 GLY A CA 1
ATOM 1033 C C . GLY A 1 136 ? 3.864 14.202 28.548 1.00 14.03 136 GLY A C 1
ATOM 1034 O O . GLY 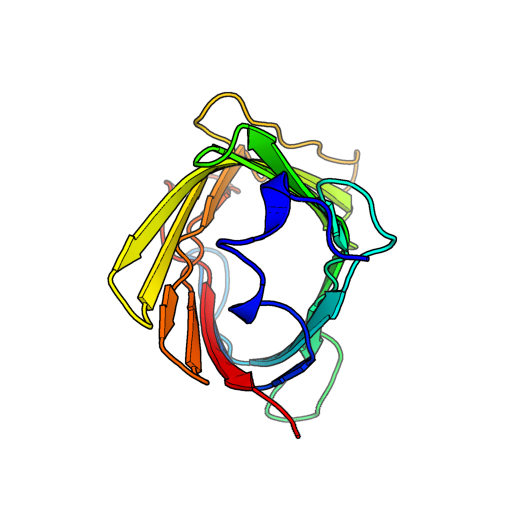A 1 136 ? 3.100 15.104 28.182 1.00 14.98 136 GLY A O 1
ATOM 1035 N N . ASP A 1 137 ? 4.934 14.400 29.320 1.00 13.08 137 ASP A N 1
ATOM 1036 C CA . ASP A 1 137 ? 5.332 15.727 29.838 1.00 12.45 137 ASP A CA 1
ATOM 1037 C C . ASP A 1 137 ? 6.506 16.304 29.034 1.00 11.85 137 ASP A C 1
ATOM 1038 O O . ASP A 1 137 ? 7.087 17.291 29.493 1.00 12.45 137 ASP A O 1
ATOM 1043 N N . GLU A 1 138 ? 6.770 15.781 27.841 1.00 10.84 138 GLU A N 1
ATOM 1044 C CA . GLU A 1 138 ? 7.842 16.263 26.945 1.00 12.01 138 GLU A CA 1
ATOM 1045 C C . GLU A 1 138 ? 7.208 16.822 25.675 1.00 10.90 138 GLU A C 1
ATOM 1046 O O . GLU A 1 138 ? 6.527 16.064 24.970 1.00 13.55 138 GLU A O 1
ATOM 1052 N N . LEU A 1 139 ? 7.580 18.039 25.316 1.00 10.66 139 LEU A N 1
ATOM 1053 C CA . LEU A 1 139 ? 7.173 18.644 24.032 1.00 10.57 139 LEU A CA 1
ATOM 1054 C C . LEU A 1 139 ? 8.422 18.907 23.218 1.00 10.41 139 LEU A C 1
ATOM 1055 O O . LEU A 1 139 ? 9.319 19.590 23.723 1.00 11.92 139 LEU A O 1
ATOM 1060 N N . SER A 1 140 ? 8.537 18.280 22.058 1.00 9.52 140 SER A N 1
ATOM 1061 C CA . SER A 1 140 ? 9.704 18.537 21.199 1.00 9.69 140 SER A CA 1
ATOM 1062 C C . SER A 1 140 ? 9.252 19.033 19.819 1.00 12.41 140 SER A C 1
ATOM 1063 O O . SER A 1 140 ? 8.167 18.663 19.365 1.00 12.82 140 SER A O 1
ATOM 1066 N N . TYR A 1 141 ? 10.099 19.753 19.139 1.00 9.31 141 TYR A N 1
ATOM 1067 C CA . TYR A 1 141 ? 9.748 20.199 17.789 1.00 8.22 141 TYR A CA 1
ATOM 1068 C C . TYR A 1 141 ? 11.007 20.424 16.978 1.00 8.27 141 TYR A C 1
ATOM 1069 O O . TYR A 1 141 ? 12.099 20.675 17.521 1.00 8.73 141 TYR A O 1
ATOM 1078 N N . SER A 1 142 ? 10.796 20.431 15.678 1.00 8.20 142 SER A N 1
ATOM 1079 C CA A SER A 1 142 ? 11.740 21.019 14.714 0.50 8.60 142 SER A CA 1
ATOM 1080 C CA B SER A 1 142 ? 11.729 20.938 14.656 0.50 8.36 142 SER A CA 1
ATOM 1081 C C . SER A 1 142 ? 10.999 21.975 13.800 1.00 8.60 142 SER A C 1
ATOM 1082 O O . SER A 1 142 ? 9.802 21.745 13.500 1.00 9.94 142 SER A O 1
ATOM 1087 N N . LEU A 1 143 ? 11.694 23.023 13.396 1.00 7.85 143 LEU A N 1
ATOM 1088 C CA . LEU A 1 143 ? 11.173 24.027 12.454 1.00 7.92 143 LEU A CA 1
ATOM 1089 C C . LEU A 1 143 ? 12.137 24.119 11.295 1.00 7.66 143 LEU A C 1
ATOM 1090 O O . LEU A 1 143 ? 13.339 24.314 11.516 1.00 8.12 143 LEU A O 1
ATOM 1095 N N . GLN A 1 144 ? 11.601 23.965 10.107 1.00 7.35 144 GLN A N 1
ATOM 1096 C CA A GLN A 1 144 ? 12.365 24.199 8.869 0.50 7.99 144 GLN A CA 1
ATOM 1097 C CA B GLN A 1 144 ? 12.351 24.188 8.846 0.50 7.83 144 GLN A CA 1
ATOM 1098 C C . GLN A 1 144 ? 11.906 25.503 8.214 1.00 6.66 144 GLN A C 1
ATOM 1099 O O . GLN A 1 144 ? 10.721 25.883 8.347 1.00 7.64 144 GLN A O 1
ATOM 1110 N N . MET A 1 145 ? 12.830 26.172 7.571 1.00 7.11 145 MET A N 1
ATOM 1111 C CA . MET A 1 145 ? 12.603 27.499 6.983 1.00 7.67 145 MET A CA 1
ATOM 1112 C C . MET A 1 145 ? 13.194 27.545 5.576 1.00 7.72 145 MET A C 1
ATOM 1113 O O . MET A 1 145 ? 14.295 27.051 5.371 1.00 8.20 145 MET A O 1
ATOM 1118 N N . ARG A 1 146 ? 12.477 28.177 4.662 1.00 7.96 146 ARG A N 1
ATOM 1119 C CA . ARG A 1 146 ? 12.948 28.604 3.332 1.00 8.05 146 ARG A CA 1
ATOM 1120 C C . ARG A 1 146 ? 12.984 30.126 3.352 1.00 7.15 146 ARG A C 1
ATOM 1121 O O . ARG A 1 146 ? 11.937 30.741 3.596 1.00 7.99 146 ARG A O 1
ATOM 1129 N N . ALA A 1 147 ? 14.158 30.710 3.219 1.00 7.89 147 ALA A N 1
ATOM 1130 C CA . ALA A 1 147 ? 14.333 32.149 3.447 1.00 7.55 147 ALA A CA 1
ATOM 1131 C C . ALA A 1 147 ? 15.663 32.604 2.859 1.00 7.95 147 ALA A C 1
ATOM 1132 O O . ALA A 1 147 ? 16.576 31.787 2.771 1.00 8.44 147 ALA A O 1
ATOM 1134 N N . VAL A 1 148 ? 15.737 33.885 2.532 1.00 9.18 148 VAL A N 1
ATOM 1135 C CA . VAL A 1 148 ? 16.993 34.625 2.229 1.00 11.12 148 VAL A CA 1
ATOM 1136 C C . VAL A 1 148 ? 17.869 33.761 1.291 1.00 10.18 148 VAL A C 1
ATOM 1137 O O . VAL A 1 148 ? 19.106 33.643 1.502 1.00 10.71 148 VAL A O 1
ATOM 1141 N N . GLY A 1 149 ? 17.258 33.227 0.229 1.00 10.57 149 GLY A N 1
ATOM 1142 C CA . GLY A 1 149 ? 17.976 32.568 -0.859 1.00 11.27 149 GLY A CA 1
ATOM 1143 C C . GLY A 1 149 ? 18.299 31.120 -0.587 1.00 10.55 149 GLY A C 1
ATOM 1144 O O . GLY A 1 149 ? 18.928 30.493 -1.448 1.00 13.11 149 GLY A O 1
ATOM 1145 N N . GLN A 1 150 ? 17.899 30.588 0.563 1.00 9.55 150 GLN A N 1
ATOM 1146 C CA . GLN A 1 150 ? 18.274 29.215 0.964 1.00 9.75 150 GLN A CA 1
ATOM 1147 C C . GLN A 1 150 ? 17.076 28.290 0.814 1.00 10.17 150 GLN A C 1
ATOM 1148 O O . GLN A 1 150 ? 15.937 28.683 1.090 1.00 10.39 150 GLN A O 1
ATOM 1154 N N . PRO A 1 151 ? 17.306 27.020 0.449 1.00 11.50 151 PRO A N 1
ATOM 1155 C CA . PRO A 1 151 ? 16.222 2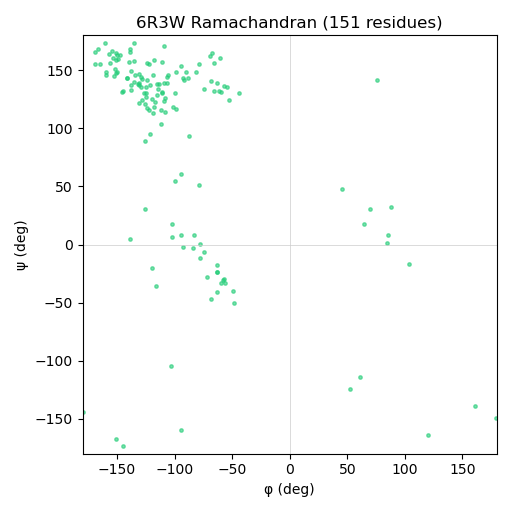6.049 0.369 1.00 11.21 151 PRO A CA 1
ATOM 1156 C C . PRO A 1 151 ? 15.683 25.705 1.769 1.00 11.22 151 PRO A C 1
ATOM 1157 O O . PRO A 1 151 ? 16.390 25.858 2.753 1.00 11.14 151 PRO A O 1
ATOM 1161 N N . LEU A 1 152 ? 14.488 25.133 1.802 1.00 9.71 152 LEU A N 1
ATOM 1162 C CA . LEU A 1 152 ? 13.833 24.664 3.033 1.00 8.59 152 LEU A CA 1
ATOM 1163 C C . LEU A 1 152 ? 14.769 23.741 3.799 1.00 9.76 152 LEU A C 1
ATOM 1164 O O . LEU A 1 152 ? 15.220 22.720 3.223 1.00 10.92 152 LEU A O 1
ATOM 1169 N N . GLN A 1 153 ? 15.038 24.054 5.055 1.00 8.87 153 GLN A N 1
ATOM 1170 C CA . GLN A 1 153 ? 16.000 23.301 5.871 1.00 9.35 153 GLN A CA 1
ATOM 1171 C C . GLN A 1 153 ? 15.840 23.682 7.347 1.00 8.82 153 GLN A C 1
ATOM 1172 O O . GLN A 1 153 ? 15.242 24.724 7.642 1.00 9.42 153 GLN A O 1
ATOM 1178 N N . ASP A 1 154 ? 16.458 22.928 8.229 1.00 10.80 154 ASP A N 1
ATOM 1179 C CA . ASP A 1 154 ? 16.353 23.204 9.680 1.00 11.31 154 ASP A CA 1
ATOM 1180 C C . ASP A 1 154 ? 16.752 24.653 9.982 1.00 10.11 154 ASP A C 1
ATOM 1181 O O . ASP A 1 154 ? 17.847 25.094 9.557 1.00 10.72 154 ASP A O 1
ATOM 1186 N N . HIS A 1 155 ? 15.973 25.320 10.824 1.00 10.18 155 HIS A N 1
ATOM 1187 C CA . HIS A 1 155 ? 16.410 26.550 11.528 1.00 8.46 155 HIS A CA 1
ATOM 1188 C C . HIS A 1 155 ? 16.435 26.320 13.031 1.00 8.20 155 HIS A C 1
ATOM 1189 O O . HIS A 1 155 ? 17.278 26.920 13.680 1.00 9.55 155 HIS A O 1
ATOM 1196 N N . LEU A 1 156 ? 15.494 25.539 13.570 1.00 7.91 156 LEU A N 1
ATOM 1197 C CA . LEU A 1 156 ? 15.353 25.375 15.036 1.00 8.27 156 LEU A CA 1
ATOM 1198 C C . LEU A 1 156 ? 15.055 23.920 15.364 1.00 8.43 156 LEU A C 1
ATOM 1199 O O . LEU A 1 156 ? 14.275 23.288 14.632 1.00 8.99 156 LEU A O 1
ATOM 1204 N N . ALA A 1 157 ? 15.365 23.552 16.594 1.00 9.20 157 ALA A N 1
ATOM 1205 C CA . ALA A 1 157 ? 14.676 22.426 17.262 1.00 8.65 157 ALA A CA 1
ATOM 1206 C C . ALA A 1 157 ? 14.858 22.569 18.767 1.00 8.87 157 ALA A C 1
ATOM 1207 O O . ALA A 1 157 ? 15.901 23.072 19.203 1.00 9.02 157 ALA A O 1
ATOM 1209 N N . ALA A 1 158 ? 13.875 22.127 19.536 1.00 8.41 158 ALA A N 1
ATOM 1210 C CA . ALA A 1 158 ? 13.948 22.279 21.010 1.00 8.33 158 ALA A CA 1
ATOM 1211 C C . ALA A 1 158 ? 13.207 21.158 21.698 1.00 8.25 158 ALA A C 1
ATOM 1212 O O . ALA A 1 158 ? 12.378 20.476 21.066 1.00 8.72 158 ALA A O 1
ATOM 1214 N N . VAL A 1 159 ? 13.503 21.002 22.969 1.00 8.67 159 VAL A N 1
ATOM 1215 C CA . VAL A 1 159 ? 12.792 20.080 23.869 1.00 9.04 159 VAL A CA 1
ATOM 1216 C C . VAL A 1 159 ? 12.360 20.857 25.101 1.00 8.81 159 VAL A C 1
ATOM 1217 O O . VAL A 1 159 ? 13.216 21.462 25.776 1.00 8.97 159 VAL A O 1
ATOM 1221 N N . LEU A 1 160 ? 11.071 20.831 25.381 1.00 9.04 160 LEU A N 1
ATOM 1222 C CA . LEU A 1 160 ? 10.463 21.524 26.539 1.00 9.38 160 LEU A CA 1
ATOM 1223 C C . LEU A 1 160 ? 9.832 20.479 27.451 1.00 8.48 160 LEU A C 1
ATOM 1224 O O . LEU A 1 160 ? 9.430 19.402 26.968 1.00 10.89 160 LEU A O 1
ATOM 1229 N N . HIS A 1 161 ? 9.633 20.850 28.703 1.00 10.46 161 HIS A N 1
ATOM 1230 C CA . HIS A 1 161 ? 9.009 19.954 29.687 1.00 9.99 161 HIS A CA 1
ATOM 1231 C C . HIS A 1 161 ? 7.875 20.682 30.387 1.00 9.61 161 HIS A C 1
ATOM 1232 O O . HIS A 1 161 ? 7.985 21.890 30.660 1.00 10.77 161 HIS A O 1
ATOM 1239 N N . ARG A 1 162 ? 6.820 19.939 30.682 1.00 10.76 162 ARG A N 1
ATOM 1240 C CA . ARG A 1 162 ? 5.629 20.486 31.364 1.00 11.58 162 ARG A CA 1
ATOM 1241 C C . ARG A 1 162 ? 6.042 21.017 32.743 1.00 12.65 162 ARG A C 1
ATOM 1242 O O . ARG A 1 162 ? 6.664 20.269 33.501 1.00 14.61 162 ARG A O 1
ATOM 1250 N N . GLN A 1 163 ? 5.617 22.227 33.072 1.00 13.12 163 GLN A N 1
ATOM 1251 C CA . GLN A 1 163 ? 5.873 22.847 34.381 1.00 14.55 163 GLN A CA 1
ATOM 1252 C C . GLN A 1 163 ? 4.704 22.536 35.331 1.00 19.67 163 GLN A C 1
ATOM 1253 O O . GLN A 1 163 ? 3.557 22.658 34.929 1.00 19.66 163 GLN A O 1
ATOM 1259 N N . ARG A 1 164 ? 5.018 22.279 36.591 1.00 25.97 164 ARG A N 1
ATOM 1260 C CA . ARG A 1 164 ? 4.033 22.170 37.700 1.00 34.22 164 ARG A CA 1
ATOM 1261 C C . ARG A 1 164 ? 3.039 23.336 37.621 1.00 49.76 164 ARG A C 1
ATOM 1262 O O . ARG A 1 164 ? 3.405 24.509 37.723 1.00 61.53 164 ARG A O 1
#

Nearest PDB structures (foldseek):
  2fr2-assembly1_A  TM=1.004E+00  e=1.016E-27  Mycobacterium tuberculosis H37Rv
  2a13-assembly1_A  TM=9.157E-01  e=6.242E-15  Arabidopsis thaliana
  4ymy-assembly1_A-2  TM=9.136E-01  e=1.033E-14  Arabidopsis thaliana
  3wje-assembly1_A  TM=9.225E-01  e=1.893E-14  Arabidopsis thaliana
  3wjf-assembly1_B  TM=8.965E-01  e=6.348E-14  Arabidopsis thaliana

Radius of gyration: 15.35 Å; Cα contacts (8 Å, |Δi|>4): 463; chains: 1; bounding box: 42×39×39 Å

Solvent-accessible surface area: 8534 Å² total; per-residue (Å²): 170,51,11,124,20,0,126,35,0,39,54,3,49,31,46,0,20,22,123,10,53,8,113,10,81,76,79,203,100,66,79,7,44,2,82,5,68,12,42,56,105,37,121,69,42,0,38,6,65,11,84,6,86,18,48,106,85,34,135,105,91,63,29,5,69,10,107,8,114,12,33,204,105,27,38,0,44,12,48,6,47,26,98,65,30,15,74,1,63,0,30,13,85,27,56,81,95,67,120,24,3,72,5,93,11,13,12,134,50,142,24,50,40,27,75,40,143,138,18,150,106,13,75,0,11,25,7,41,24,91,1,52,31,89,62,2,25,13,39,9,62,22,94,4,52,82,46,95,55,51,56,37,33,45,6,65,1,91,76,90,157

InterPro domains:
  IPR012674 Calycin [G3DSA:2.40.128.20] (1-164)
  IPR012674 Calycin [SSF50814] (4-163)
  IPR014878 THAP4-like, heme-binding domain [PF08768] (9-162)
  IPR014878 THAP4-like, heme-binding domain [cd07828] (9-163)
  IPR022939 Nitrobindin, bacteria/plant [MF_01297] (1-164)
  IPR045165 Nitrobindin family [PTHR15854] (2-163)
  IPR054873 Peroxynitrite isomerase [NF045819] (1-163)

CATH classification: 2.40.128.20

Secondary structure (DSSP, 8-state):
---GGGGGGGGG-EEEEEEEEE--TTS--EEEEEEEEEE-SSSSEEEEEEEEEETTT--EEEEEEEEEEESSTTEEEEEEEETTTEEEEEEEEEEEETTEEEEEEETTTT-EEEE-TTS--EEEEEEEEEEETTEEEEEEEEEETTEEEEEEEEEEEEE--

B-factor: mean 14.84, std 10.6, range [5.99, 118.43]

Foldseek 3Di:
DAAPLCVLVVLQAAKKKWKKWFDDPVDDIFIKIKIKHWDDDRDQKIWIKMWIAGPPPRHTDWIKTDIWGRPGRFKTWTWIDTPLQKTKTWIWGWDDDDQKIKTKTKCVPVMDMDGDPRHFFWDMKIKIWIGRHFKIKMWMWTDGDPDHTDTGMIIIIGGDD